Protein AF-A0A9W9I354-F1 (afdb_monomer_lite)

Structure (mmCIF, N/CA/C/O backbone):
data_AF-A0A9W9I354-F1
#
_entry.id   AF-A0A9W9I354-F1
#
loop_
_atom_site.group_PDB
_atom_site.id
_atom_site.type_symbol
_atom_site.label_atom_id
_atom_site.label_alt_id
_atom_site.label_comp_id
_atom_site.label_asym_id
_atom_site.label_entity_id
_atom_site.label_seq_id
_atom_site.pdbx_PDB_ins_code
_atom_site.Cartn_x
_atom_site.Cartn_y
_atom_site.Cartn_z
_atom_site.occupancy
_atom_site.B_iso_or_equiv
_atom_site.auth_seq_id
_atom_site.auth_comp_id
_atom_site.auth_asym_id
_atom_site.auth_atom_id
_atom_site.pdbx_PDB_model_num
ATOM 1 N N . MET A 1 1 ? 19.687 37.043 48.365 1.00 41.06 1 MET A N 1
ATOM 2 C CA . MET A 1 1 ? 19.890 37.343 46.931 1.00 41.06 1 MET A CA 1
ATOM 3 C C . MET A 1 1 ? 19.885 36.003 46.201 1.00 41.06 1 MET A C 1
ATOM 5 O O . MET A 1 1 ? 20.888 35.310 46.220 1.00 41.06 1 MET A O 1
ATOM 9 N N . GLN A 1 2 ? 18.696 35.417 46.012 1.00 51.78 2 GLN A N 1
ATOM 10 C CA . GLN A 1 2 ? 17.974 35.371 44.723 1.00 51.78 2 GLN A CA 1
ATOM 11 C C . GLN A 1 2 ? 18.882 34.855 43.601 1.00 51.78 2 GLN A C 1
ATOM 13 O O . GLN A 1 2 ? 19.690 35.597 43.062 1.00 51.78 2 GLN A O 1
ATOM 18 N N . LEU A 1 3 ? 18.997 33.530 43.527 1.00 43.78 3 LEU A N 1
ATOM 19 C CA . LEU A 1 3 ? 18.210 32.608 42.687 1.00 43.78 3 LEU A CA 1
ATOM 20 C C . LEU A 1 3 ? 18.754 32.556 41.257 1.00 43.78 3 LEU A C 1
ATOM 22 O O . LEU A 1 3 ? 18.517 33.442 40.443 1.00 43.78 3 LEU A O 1
ATOM 26 N N . SER A 1 4 ? 19.465 31.458 41.002 1.00 56.47 4 SER A N 1
ATOM 27 C CA . SER A 1 4 ? 19.978 30.962 39.731 1.00 56.47 4 SER A CA 1
ATOM 28 C C . SER A 1 4 ? 18.907 30.946 38.634 1.00 56.47 4 SER A C 1
ATOM 30 O O . SER A 1 4 ? 18.254 29.938 38.380 1.00 56.47 4 SER A O 1
ATOM 32 N N . LEU A 1 5 ? 18.734 32.078 37.963 1.00 57.66 5 LEU A N 1
ATOM 33 C CA . LEU A 1 5 ? 17.959 32.223 36.737 1.00 57.66 5 LEU A CA 1
ATOM 34 C C . LEU A 1 5 ? 18.895 31.996 35.553 1.00 57.66 5 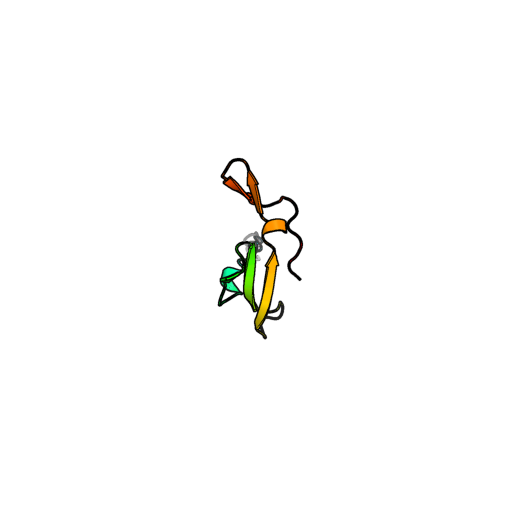LEU A C 1
ATOM 36 O O . LEU A 1 5 ? 19.394 32.961 34.998 1.00 57.66 5 LEU A O 1
ATOM 40 N N . LEU A 1 6 ? 19.187 30.737 35.213 1.00 56.84 6 LEU A N 1
ATOM 41 C CA . LEU A 1 6 ? 19.766 30.362 33.905 1.00 56.84 6 LEU A CA 1
ATOM 42 C C . LEU A 1 6 ? 19.702 28.845 33.623 1.00 56.84 6 LEU A C 1
ATOM 44 O O . LEU A 1 6 ? 20.455 28.329 32.810 1.00 56.84 6 LEU A O 1
ATOM 48 N N . LEU A 1 7 ? 18.781 28.118 34.269 1.00 55.66 7 LEU A N 1
ATOM 49 C CA . LEU A 1 7 ? 18.496 26.697 33.986 1.00 55.66 7 LEU A CA 1
ATOM 50 C C . LEU A 1 7 ? 17.223 26.500 33.146 1.00 55.66 7 LEU A C 1
ATOM 52 O O . LEU A 1 7 ? 16.637 25.423 33.133 1.00 55.66 7 LEU A O 1
ATOM 56 N N . LEU A 1 8 ? 16.790 27.542 32.435 1.00 52.94 8 LEU A N 1
ATOM 57 C CA . LEU A 1 8 ? 15.609 27.509 31.575 1.00 52.94 8 LEU A CA 1
ATOM 58 C C . LEU A 1 8 ? 15.966 27.807 30.112 1.00 52.94 8 LEU A C 1
ATOM 60 O O . LEU A 1 8 ? 15.273 28.550 29.432 1.00 52.94 8 LEU A O 1
ATOM 64 N N . SER A 1 9 ? 17.033 27.200 29.593 1.00 51.34 9 SER A N 1
ATOM 65 C CA . SER A 1 9 ? 17.127 26.867 28.166 1.00 51.34 9 SER A CA 1
ATOM 66 C C . SER A 1 9 ? 16.458 25.513 27.953 1.00 51.34 9 SER A C 1
ATOM 68 O O . SER A 1 9 ? 17.090 24.493 27.706 1.00 51.34 9 SER A O 1
ATOM 70 N N . ILE A 1 10 ? 15.144 25.538 28.181 1.00 59.03 10 ILE A N 1
ATOM 71 C CA . ILE A 1 10 ? 14.113 24.936 27.343 1.00 59.03 10 ILE A CA 1
ATOM 72 C C . ILE A 1 10 ? 14.693 23.834 26.449 1.00 59.03 10 ILE A C 1
ATOM 74 O O . ILE A 1 10 ? 15.068 24.054 25.298 1.00 59.03 10 ILE A O 1
ATOM 78 N N . LEU A 1 11 ? 14.733 22.628 27.015 1.00 55.88 11 LEU A N 1
ATOM 79 C CA . LEU A 1 11 ? 14.479 21.411 26.264 1.00 55.88 11 LEU A CA 1
ATOM 80 C C . LEU A 1 11 ? 13.181 21.652 25.485 1.00 55.88 11 LEU A C 1
ATOM 82 O O . LEU A 1 11 ? 12.089 21.491 26.021 1.00 55.88 11 LEU A O 1
ATOM 86 N N . LEU A 1 12 ? 13.302 22.117 24.245 1.00 55.38 12 LEU A N 1
ATOM 87 C CA . LEU A 1 12 ? 12.262 21.969 23.245 1.00 55.38 12 LEU A CA 1
ATOM 88 C C . LEU A 1 12 ? 12.479 20.582 22.630 1.00 55.38 12 LEU A C 1
ATOM 90 O O . LEU A 1 12 ? 13.283 20.460 21.705 1.00 55.38 12 LEU A O 1
ATOM 94 N N . PRO A 1 13 ? 11.772 19.521 23.060 1.00 50.66 13 PRO A N 1
ATOM 95 C CA . PRO A 1 13 ? 11.530 18.396 22.178 1.00 50.66 13 PRO A CA 1
ATOM 96 C C . PRO A 1 13 ? 10.472 18.845 21.159 1.00 50.66 13 PRO A C 1
ATOM 98 O O . PRO A 1 13 ? 9.348 18.362 21.147 1.00 50.66 13 PRO A O 1
ATOM 101 N N . SER A 1 14 ? 10.805 19.826 20.318 1.00 50.47 14 SER A N 1
ATOM 102 C CA . SER A 1 14 ? 10.001 20.194 19.152 1.00 50.47 14 SER A CA 1
ATOM 103 C C . SER A 1 14 ? 10.614 19.587 17.902 1.00 50.47 14 SER A C 1
ATOM 105 O O . SER A 1 14 ? 10.798 20.245 16.885 1.00 50.47 14 SER A O 1
ATOM 107 N N . THR A 1 15 ? 10.905 18.296 17.973 1.00 48.69 15 THR A N 1
ATOM 108 C CA . THR A 1 15 ? 10.623 17.443 16.832 1.00 48.69 15 THR A CA 1
ATOM 109 C C . THR A 1 15 ? 9.286 16.804 17.158 1.00 48.69 15 THR A C 1
ATOM 111 O O . THR A 1 15 ? 9.233 15.754 17.798 1.00 48.69 15 THR A O 1
ATOM 114 N N . LEU A 1 16 ? 8.200 17.485 16.762 1.00 44.94 16 LEU A N 1
ATOM 115 C CA . LEU A 1 16 ? 6.981 16.790 16.367 1.00 44.94 16 LEU A CA 1
ATOM 116 C C . LEU A 1 16 ? 7.464 15.553 15.622 1.00 44.94 16 LEU A C 1
ATOM 118 O O . LEU A 1 16 ? 8.183 15.686 14.626 1.00 44.94 16 LEU A O 1
ATOM 122 N N . ALA A 1 17 ? 7.167 14.374 16.159 1.00 41.31 17 ALA A N 1
ATOM 123 C CA . ALA A 1 17 ? 7.284 13.172 15.375 1.00 41.31 17 ALA A CA 1
ATOM 124 C C . ALA A 1 17 ? 6.562 13.496 14.070 1.00 41.31 17 ALA A C 1
ATOM 126 O O . ALA A 1 17 ? 5.368 13.797 14.078 1.00 41.31 17 ALA A O 1
ATOM 127 N N . ALA A 1 18 ? 7.302 13.534 12.965 1.00 42.53 18 ALA A N 1
ATOM 128 C CA . ALA A 1 18 ? 6.680 13.276 11.693 1.00 42.53 18 ALA A CA 1
ATOM 129 C C . ALA A 1 18 ? 6.004 11.926 11.919 1.00 42.53 18 ALA A C 1
ATOM 131 O O . ALA A 1 18 ? 6.701 10.911 12.020 1.00 42.53 18 ALA A O 1
ATOM 132 N N . SER A 1 19 ? 4.682 11.915 12.117 1.00 44.16 19 SER A N 1
ATOM 133 C CA . SER A 1 19 ? 3.932 10.705 11.860 1.00 44.16 19 SER A CA 1
ATOM 134 C C . SER A 1 19 ? 4.173 10.478 10.376 1.00 44.16 19 SER A C 1
ATOM 136 O O . SER A 1 19 ? 3.563 11.070 9.494 1.00 44.16 19 SER A O 1
ATOM 138 N N . GLN A 1 20 ? 5.215 9.708 10.072 1.00 48.69 20 GLN A N 1
ATOM 139 C CA . GLN A 1 20 ? 5.163 8.884 8.892 1.00 48.69 20 GLN A CA 1
ATOM 140 C C . GLN A 1 20 ? 3.898 8.080 9.124 1.00 48.69 20 GLN A C 1
ATOM 142 O O . GLN A 1 20 ? 3.905 7.203 9.983 1.00 48.69 20 GLN A O 1
ATOM 147 N N . ASP A 1 21 ? 2.810 8.495 8.481 1.00 58.16 21 ASP A N 1
ATOM 148 C CA . ASP A 1 21 ? 1.509 7.852 8.559 1.00 58.16 21 ASP A CA 1
ATOM 149 C C . ASP A 1 21 ? 1.690 6.425 8.047 1.00 58.16 21 ASP A C 1
ATOM 151 O O . ASP A 1 21 ? 1.607 6.114 6.857 1.00 58.16 21 ASP A O 1
ATOM 155 N N . ARG A 1 22 ? 2.079 5.547 8.964 1.00 72.38 22 ARG A N 1
ATOM 156 C CA . ARG A 1 22 ? 2.304 4.145 8.695 1.00 72.38 22 ARG A CA 1
ATOM 157 C C . ARG A 1 22 ? 0.930 3.532 8.710 1.00 72.38 22 ARG A C 1
ATOM 159 O O . ARG A 1 22 ? 0.423 3.167 9.761 1.00 72.38 22 ARG A O 1
ATOM 166 N N . PHE A 1 23 ? 0.335 3.401 7.529 1.00 79.44 23 PHE A N 1
ATOM 167 C CA . PHE A 1 23 ? -0.939 2.699 7.372 1.00 79.44 23 PHE A CA 1
ATOM 168 C C . PHE A 1 23 ? -0.904 1.307 8.034 1.00 79.44 23 PHE A C 1
ATOM 170 O O . PHE A 1 23 ? -1.924 0.805 8.472 1.00 79.44 23 PHE A O 1
ATOM 177 N N . THR A 1 24 ? 0.274 0.687 8.172 1.00 82.75 24 THR A N 1
ATOM 178 C CA . THR A 1 24 ? 0.462 -0.586 8.885 1.00 82.75 24 THR A CA 1
ATOM 179 C C . THR A 1 24 ? 0.165 -0.525 10.386 1.00 82.75 24 THR A C 1
ATOM 181 O O . THR A 1 24 ? -0.002 -1.567 11.003 1.00 82.75 24 THR A O 1
ATOM 184 N N . GLU A 1 25 ? 0.156 0.663 10.991 1.00 85.00 25 GLU A N 1
ATOM 185 C CA . GLU A 1 25 ? -0.151 0.871 12.413 1.00 85.00 25 GLU A CA 1
ATOM 186 C C . GLU A 1 25 ? -1.649 1.118 12.643 1.00 85.00 25 GLU A C 1
ATOM 188 O O . GLU A 1 25 ? -2.154 0.862 13.734 1.00 85.00 25 GLU A O 1
ATOM 193 N N . THR A 1 26 ? -2.369 1.585 11.618 1.00 86.00 26 THR A N 1
ATOM 194 C CA . THR A 1 26 ? -3.790 1.954 11.704 1.00 86.00 26 THR A CA 1
ATOM 195 C C . THR A 1 26 ? -4.712 1.067 10.871 1.00 86.00 26 THR A C 1
ATOM 197 O O . THR A 1 26 ? -5.927 1.159 11.025 1.00 86.00 26 THR A O 1
ATOM 200 N N . CYS A 1 27 ? -4.169 0.192 10.023 1.00 88.19 27 CYS A N 1
ATOM 201 C CA . CYS A 1 27 ? -4.926 -0.710 9.163 1.00 88.19 27 CYS A CA 1
ATOM 202 C C . CYS A 1 27 ? -4.586 -2.181 9.418 1.00 88.19 27 CYS A C 1
ATOM 204 O O . CYS A 1 27 ? -3.421 -2.560 9.516 1.00 88.19 27 CYS A O 1
ATOM 206 N N . ASP A 1 28 ? -5.617 -3.022 9.421 1.00 89.50 28 ASP A N 1
ATOM 207 C CA . ASP A 1 28 ? -5.525 -4.482 9.473 1.00 89.50 28 ASP A CA 1
ATOM 208 C C . ASP A 1 28 ? -6.118 -5.108 8.192 1.00 89.50 28 ASP A C 1
ATOM 210 O O . ASP A 1 28 ? -6.765 -4.434 7.382 1.00 89.50 28 ASP A O 1
ATOM 214 N N . ARG A 1 29 ? -5.899 -6.415 8.000 1.00 90.94 29 ARG A N 1
ATOM 215 C CA . ARG A 1 29 ? -6.464 -7.233 6.911 1.00 90.94 29 ARG A CA 1
ATOM 216 C C . ARG A 1 29 ? -6.185 -6.651 5.531 1.00 90.94 29 ARG A C 1
ATOM 218 O O . ARG A 1 29 ? -7.070 -6.592 4.677 1.00 90.94 29 ARG A O 1
ATOM 225 N N . THR A 1 30 ? -4.948 -6.214 5.324 1.00 91.44 30 THR A N 1
ATOM 226 C CA . THR A 1 30 ? -4.545 -5.644 4.046 1.00 91.44 30 THR A CA 1
ATOM 227 C C . THR A 1 30 ? -4.369 -6.730 2.992 1.00 91.44 30 THR A C 1
ATOM 229 O O . THR A 1 30 ? -3.745 -7.765 3.235 1.00 91.44 30 THR A O 1
ATOM 232 N N . ILE A 1 31 ? -4.949 -6.515 1.813 1.00 94.31 31 ILE A N 1
ATOM 233 C CA . ILE A 1 31 ? -4.910 -7.470 0.703 1.00 94.31 31 ILE A CA 1
ATOM 234 C C . ILE A 1 31 ? -4.706 -6.747 -0.626 1.00 94.31 31 ILE A C 1
ATOM 236 O O . ILE A 1 31 ? -5.189 -5.634 -0.835 1.00 94.31 31 ILE A O 1
ATOM 240 N N . LEU A 1 32 ? -4.016 -7.415 -1.550 1.00 94.75 32 LEU A N 1
ATOM 241 C CA . LEU A 1 32 ? -3.943 -6.990 -2.941 1.00 94.75 32 LEU A CA 1
ATOM 242 C C . LEU A 1 32 ? -5.039 -7.696 -3.743 1.00 94.75 32 LEU A C 1
ATOM 244 O O . LEU A 1 32 ? -5.069 -8.923 -3.842 1.00 94.75 32 LEU A O 1
ATOM 248 N N . VAL A 1 33 ? -5.921 -6.909 -4.343 1.00 94.50 33 VAL A N 1
ATOM 249 C CA . VAL A 1 33 ? -7.047 -7.360 -5.156 1.00 94.50 33 VAL A CA 1
ATOM 250 C C . VAL A 1 33 ? -6.771 -6.995 -6.614 1.00 94.50 33 VAL A C 1
ATOM 252 O O . VAL A 1 33 ? -6.298 -5.902 -6.926 1.00 94.50 33 VAL A O 1
ATOM 255 N N . ARG A 1 34 ? -7.033 -7.932 -7.536 1.00 92.44 34 ARG A N 1
ATOM 256 C CA . ARG A 1 34 ? -6.897 -7.726 -8.997 1.00 92.44 34 ARG A CA 1
ATOM 257 C C . ARG A 1 34 ? -5.515 -7.218 -9.451 1.00 92.44 34 ARG A C 1
ATOM 259 O O . ARG A 1 34 ? -5.399 -6.677 -10.540 1.00 92.44 34 ARG A O 1
ATOM 266 N N . ASN A 1 35 ? -4.467 -7.448 -8.657 1.00 92.38 35 ASN A N 1
ATOM 267 C CA . ASN A 1 35 ? -3.075 -7.030 -8.890 1.00 92.38 35 ASN A CA 1
ATOM 268 C C . ASN A 1 35 ? -2.788 -5.520 -8.803 1.00 92.38 35 ASN A C 1
ATOM 270 O O . ASN A 1 35 ? -1.649 -5.125 -9.037 1.00 92.38 35 ASN A O 1
ATOM 274 N N . TYR A 1 36 ? -3.767 -4.675 -8.476 1.00 92.44 36 TYR A N 1
ATOM 275 C CA . TYR A 1 36 ? -3.542 -3.226 -8.399 1.00 92.44 36 TYR A CA 1
ATOM 276 C C . TYR A 1 36 ? -4.423 -2.486 -7.387 1.00 92.44 36 TYR A C 1
ATOM 278 O O . TYR A 1 36 ? -4.105 -1.348 -7.059 1.00 92.44 36 TYR A O 1
ATOM 286 N N . ASP A 1 37 ? -5.484 -3.100 -6.864 1.00 93.12 37 ASP A N 1
ATOM 287 C CA . ASP A 1 37 ? -6.308 -2.486 -5.826 1.00 93.12 37 ASP A CA 1
ATOM 288 C C . ASP A 1 37 ? -5.810 -2.963 -4.457 1.00 93.12 37 ASP A C 1
ATOM 290 O O . ASP A 1 37 ? -5.915 -4.144 -4.126 1.00 93.12 37 ASP A O 1
ATOM 294 N N . PHE A 1 38 ? -5.266 -2.063 -3.644 1.00 92.38 38 PHE A N 1
ATOM 295 C CA . PHE A 1 38 ? -4.856 -2.366 -2.277 1.00 92.38 38 PHE A CA 1
ATOM 296 C C . PHE A 1 38 ? -5.997 -2.048 -1.316 1.00 92.38 38 PHE A C 1
ATOM 298 O O . PHE A 1 38 ? -6.432 -0.904 -1.235 1.00 92.38 38 PHE A O 1
ATOM 305 N N . TRP A 1 39 ? -6.507 -3.059 -0.621 1.00 93.75 39 TRP A N 1
ATOM 306 C CA . TRP A 1 39 ? -7.630 -2.932 0.308 1.00 93.75 39 TRP A CA 1
ATOM 307 C C . TRP A 1 39 ? -7.140 -3.124 1.736 1.00 93.75 39 TRP A C 1
ATOM 309 O O . TRP A 1 39 ? -6.199 -3.883 1.964 1.00 93.75 39 TRP A O 1
ATOM 319 N N . GLY A 1 40 ? -7.804 -2.488 2.694 1.00 92.50 40 GLY A N 1
ATOM 320 C CA . GLY A 1 40 ? -7.545 -2.685 4.115 1.00 92.50 40 GLY A CA 1
ATOM 321 C C . GLY A 1 40 ? -8.713 -2.226 4.976 1.00 92.50 40 GLY A C 1
ATOM 322 O O . GLY A 1 40 ? -9.575 -1.473 4.530 1.00 92.50 40 GLY A O 1
ATOM 323 N N . SER A 1 41 ? -8.739 -2.694 6.217 1.00 92.56 41 SER A N 1
ATOM 324 C CA . SER A 1 41 ? -9.646 -2.204 7.249 1.00 92.56 41 SER A CA 1
ATOM 325 C C . SER A 1 41 ? -8.876 -1.216 8.116 1.00 92.56 41 SER A C 1
ATOM 327 O O . SER A 1 41 ? -8.040 -1.640 8.908 1.00 92.56 41 SER A O 1
ATOM 329 N N . CYS A 1 42 ? -9.125 0.078 7.957 1.00 89.94 42 CYS A N 1
ATOM 330 C CA . CYS A 1 42 ? -8.344 1.153 8.562 1.00 89.94 42 CYS A CA 1
ATOM 331 C C . CYS A 1 42 ? -9.142 1.906 9.624 1.00 89.94 42 CYS A C 1
ATOM 333 O O . CYS A 1 42 ? -10.342 2.116 9.464 1.00 89.94 42 CYS A O 1
ATOM 335 N N . LEU A 1 43 ? -8.472 2.325 10.697 1.00 89.25 43 LEU A N 1
ATOM 336 C CA . LEU A 1 43 ? -9.034 3.249 11.675 1.00 89.25 43 LEU A CA 1
ATOM 337 C C . LEU A 1 43 ? -9.351 4.583 10.999 1.00 89.25 43 LEU A C 1
ATOM 339 O O . LEU A 1 43 ? -8.489 5.193 10.364 1.00 89.25 43 LEU A O 1
ATOM 343 N N . GLU A 1 44 ? -10.582 5.046 11.178 1.00 81.44 44 GLU A N 1
ATOM 344 C CA . GLU A 1 44 ? -10.979 6.399 10.814 1.00 81.44 44 GLU A CA 1
ATOM 345 C C . GLU A 1 44 ? -10.196 7.423 11.655 1.00 81.44 44 GLU A C 1
ATOM 347 O O . GLU A 1 44 ? -9.702 7.106 12.739 1.00 81.44 44 GLU A O 1
ATOM 352 N N . SER A 1 45 ? -10.066 8.661 11.171 1.00 70.12 45 S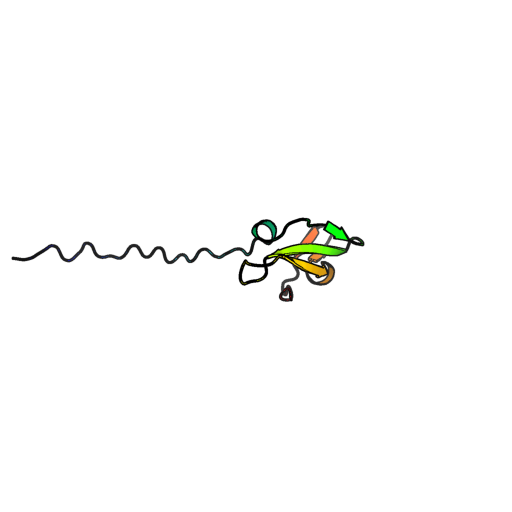ER A N 1
ATOM 353 C CA . SER A 1 45 ? -9.191 9.701 11.744 1.00 70.12 45 SER A CA 1
ATOM 354 C C . SER A 1 45 ? -9.443 10.015 13.228 1.00 70.12 45 SER A C 1
ATOM 356 O O . SER A 1 45 ? -8.580 10.585 13.891 1.00 70.12 45 SER A O 1
ATOM 358 N N . GLU A 1 46 ? -10.603 9.627 13.764 1.00 74.12 46 GLU A N 1
ATOM 359 C CA . GLU A 1 46 ? -10.971 9.783 15.176 1.00 74.12 46 GLU A CA 1
ATOM 360 C C . GLU A 1 46 ? -10.713 8.532 16.041 1.00 74.12 46 GLU A C 1
ATOM 362 O O . GLU A 1 46 ? -11.033 8.524 17.231 1.00 74.12 46 GLU A O 1
ATOM 367 N N . GLY A 1 47 ? -10.133 7.472 15.467 1.00 66.12 47 GLY A N 1
ATOM 368 C CA . GLY A 1 47 ? -9.627 6.290 16.170 1.00 66.12 47 GLY A CA 1
ATOM 369 C C . GLY A 1 47 ? -10.688 5.370 16.778 1.00 66.12 47 GLY A C 1
ATOM 370 O O . GLY A 1 47 ? -10.349 4.529 17.609 1.00 66.12 47 GLY A O 1
ATOM 371 N N . LYS A 1 48 ? -11.965 5.532 16.416 1.00 74.31 48 LYS A N 1
ATOM 372 C CA . LYS A 1 48 ? -13.077 4.804 17.054 1.00 74.31 48 LYS A CA 1
ATOM 373 C C . LYS A 1 48 ? -13.650 3.676 16.212 1.00 74.31 48 LYS A C 1
ATOM 375 O O . LYS A 1 48 ? -14.147 2.708 16.780 1.00 74.31 48 LYS A O 1
ATOM 380 N N . GLU A 1 49 ? -13.565 3.779 14.893 1.00 83.38 49 GLU A N 1
ATOM 381 C CA . GLU A 1 49 ? -14.184 2.817 13.988 1.00 83.38 49 GLU A CA 1
ATOM 382 C C . GLU A 1 49 ? -13.219 2.400 12.887 1.00 83.38 49 GLU A C 1
ATOM 384 O O . GLU A 1 49 ? -12.408 3.190 12.407 1.00 83.38 49 GLU A O 1
ATOM 389 N N . PHE A 1 50 ? -13.305 1.123 12.519 1.00 86.38 50 PHE A N 1
ATOM 390 C CA . PHE A 1 50 ? -12.602 0.578 11.372 1.00 86.38 50 PHE A CA 1
ATOM 391 C C . PHE A 1 50 ? -13.510 0.654 10.149 1.00 86.38 50 PHE A C 1
ATOM 393 O O . PHE A 1 50 ? -14.628 0.137 10.174 1.00 86.38 50 PHE A O 1
ATOM 400 N N . GLN A 1 51 ? -13.005 1.229 9.065 1.00 88.75 51 GLN A N 1
ATOM 401 C CA . GLN A 1 51 ? -13.678 1.260 7.77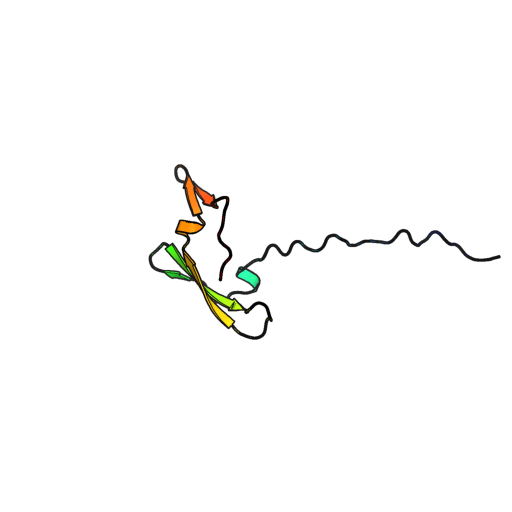5 1.00 88.75 51 GLN A CA 1
ATOM 402 C C . GLN A 1 51 ? -12.863 0.532 6.712 1.00 88.75 51 GLN A C 1
ATOM 404 O O . GLN A 1 51 ? -11.636 0.462 6.768 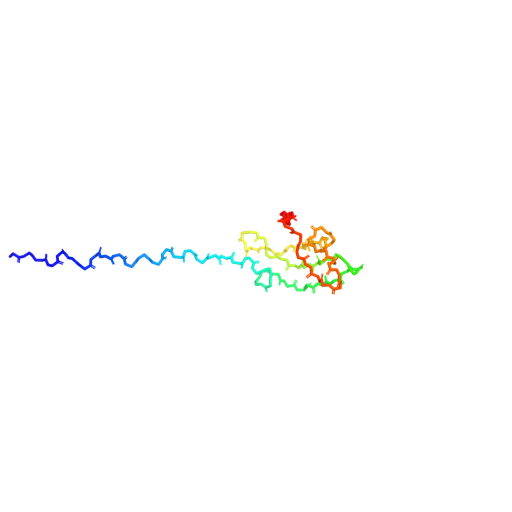1.00 88.75 51 GLN A O 1
ATOM 409 N N . THR A 1 52 ? -13.560 -0.034 5.727 1.00 89.69 52 THR A N 1
ATOM 410 C CA . THR A 1 52 ? -12.886 -0.599 4.557 1.00 89.69 52 THR A CA 1
ATOM 411 C C . THR A 1 52 ? -12.428 0.540 3.658 1.00 89.69 52 THR A C 1
ATOM 413 O O . THR A 1 52 ? -13.252 1.257 3.094 1.00 89.69 52 THR A O 1
ATOM 416 N N . SER A 1 53 ? -11.118 0.671 3.500 1.00 89.50 53 SER A N 1
ATOM 417 C CA . SER A 1 53 ? -10.474 1.648 2.629 1.00 89.50 53 SER A CA 1
ATOM 418 C C . SER A 1 53 ? -9.790 0.936 1.467 1.00 89.50 53 SER A C 1
ATOM 420 O O . SER A 1 53 ? -9.378 -0.225 1.576 1.00 89.50 53 SER A O 1
ATOM 422 N N . TYR A 1 54 ? -9.654 1.633 0.342 1.00 89.44 54 TYR A N 1
ATOM 423 C CA . TYR A 1 54 ? -8.984 1.103 -0.839 1.00 89.44 54 TYR A CA 1
ATOM 424 C C . TYR A 1 54 ? -8.071 2.149 -1.483 1.00 89.44 54 TYR A C 1
ATOM 426 O O . TYR A 1 54 ? -8.320 3.351 -1.417 1.00 89.44 54 TYR A O 1
ATOM 434 N N . LEU A 1 55 ? -7.018 1.669 -2.137 1.00 89.00 55 LEU A N 1
ATOM 435 C CA . LEU A 1 55 ? -6.038 2.467 -2.859 1.00 89.00 55 LEU A CA 1
ATOM 436 C C . LEU A 1 55 ? -5.743 1.815 -4.214 1.00 89.00 55 LEU A C 1
ATOM 438 O O . LEU A 1 55 ? -5.255 0.689 -4.272 1.00 89.00 55 LEU A O 1
ATOM 442 N N . ASP A 1 56 ? -6.004 2.527 -5.311 1.00 91.88 56 ASP A N 1
ATOM 443 C CA . ASP A 1 56 ? -5.586 2.093 -6.651 1.00 91.88 56 ASP A CA 1
ATOM 444 C C . ASP A 1 56 ? -4.087 2.373 -6.830 1.00 91.88 56 ASP A C 1
ATOM 446 O O . ASP A 1 56 ? -3.675 3.513 -7.069 1.00 91.88 56 ASP A O 1
ATOM 450 N N . LEU A 1 57 ? -3.260 1.329 -6.734 1.00 91.81 57 LEU A N 1
ATOM 451 C CA . LEU A 1 57 ? -1.801 1.437 -6.788 1.00 91.81 57 LEU A CA 1
ATOM 452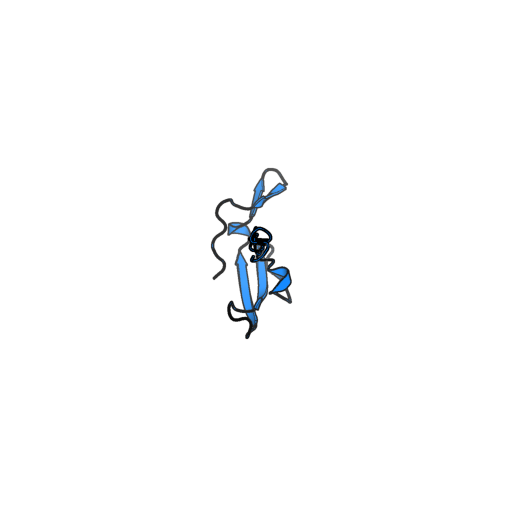 C C . LEU A 1 57 ? -1.295 1.996 -8.120 1.00 91.81 57 LEU A C 1
ATOM 454 O O . LEU A 1 57 ? -0.205 2.564 -8.148 1.00 91.81 57 LEU A O 1
ATOM 458 N N . ARG A 1 58 ? -2.076 1.931 -9.208 1.00 91.38 58 ARG A N 1
ATOM 459 C CA . ARG A 1 58 ? -1.692 2.531 -10.504 1.00 91.38 58 ARG A CA 1
ATOM 460 C C . ARG A 1 58 ? -1.639 4.055 -10.446 1.00 91.38 58 ARG A C 1
ATOM 462 O O . ARG A 1 58 ? -1.005 4.673 -11.296 1.00 91.38 58 ARG A O 1
ATOM 469 N N . ARG A 1 59 ? -2.306 4.660 -9.458 1.00 90.75 59 ARG A N 1
ATOM 470 C CA . ARG A 1 59 ? -2.275 6.106 -9.197 1.00 90.75 59 ARG A CA 1
ATOM 471 C C . ARG A 1 59 ? -1.142 6.517 -8.264 1.00 90.75 59 ARG A C 1
ATOM 473 O O . ARG A 1 59 ? -0.914 7.708 -8.089 1.00 90.75 59 ARG A O 1
ATOM 480 N N . CYS A 1 60 ? -0.450 5.554 -7.658 1.00 89.81 60 CYS A N 1
ATOM 481 C CA . CYS A 1 60 ? 0.544 5.810 -6.617 1.00 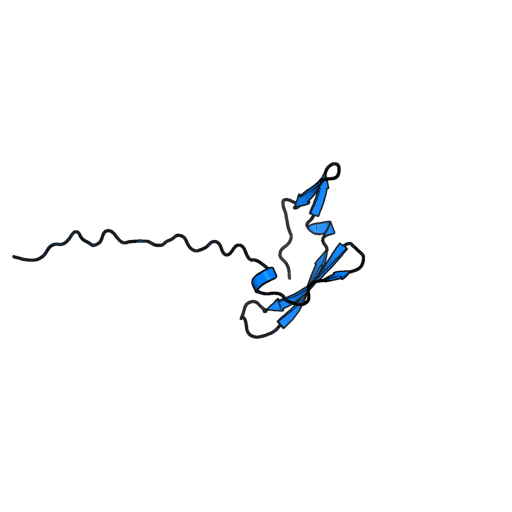89.81 60 CYS A CA 1
ATOM 482 C C . CYS A 1 60 ? 1.925 5.252 -6.946 1.00 89.81 60 CYS A C 1
ATOM 484 O O . CYS A 1 60 ? 2.906 5.734 -6.392 1.00 89.81 60 CYS A O 1
ATOM 486 N N . ILE A 1 61 ? 2.017 4.234 -7.800 1.00 92.12 61 ILE A N 1
ATOM 487 C CA . ILE A 1 61 ? 3.250 3.512 -8.100 1.00 92.12 61 ILE A CA 1
ATOM 488 C C . ILE A 1 61 ? 3.368 3.353 -9.614 1.00 92.12 61 ILE A C 1
ATOM 490 O O . ILE A 1 61 ? 2.421 2.963 -10.295 1.00 92.12 61 ILE A O 1
ATOM 494 N N . VAL A 1 62 ? 4.560 3.622 -10.132 1.00 93.44 62 VAL A N 1
ATOM 495 C CA . VAL A 1 62 ? 4.931 3.421 -11.530 1.00 93.44 62 VAL A CA 1
ATOM 496 C C . VAL A 1 62 ? 6.074 2.415 -11.627 1.00 93.44 62 VAL A C 1
ATOM 498 O O . VAL A 1 62 ? 6.910 2.308 -10.730 1.00 93.44 62 VAL A O 1
ATOM 501 N N . ASN A 1 63 ? 6.108 1.666 -12.725 1.00 94.31 63 ASN A N 1
ATOM 502 C CA . ASN A 1 63 ? 7.260 0.855 -13.090 1.00 94.31 63 ASN A CA 1
ATOM 503 C C . ASN A 1 63 ? 8.243 1.718 -13.895 1.00 94.31 63 ASN A C 1
ATOM 505 O O . ASN A 1 63 ? 7.949 2.098 -15.027 1.00 94.31 63 ASN A O 1
ATOM 509 N N . ASP A 1 64 ? 9.400 2.007 -13.311 1.00 95.00 64 ASP A N 1
ATOM 510 C CA . ASP A 1 64 ? 10.532 2.646 -13.971 1.00 95.00 64 ASP A CA 1
ATOM 511 C C . ASP A 1 64 ? 11.617 1.593 -14.227 1.00 95.00 64 ASP A C 1
ATOM 513 O O . ASP A 1 64 ? 12.396 1.247 -13.338 1.00 95.00 64 ASP A O 1
ATOM 517 N N . ASN A 1 65 ? 11.637 1.053 -15.448 1.00 95.25 65 ASN A N 1
ATOM 518 C CA . ASN A 1 65 ? 12.657 0.108 -15.917 1.00 95.25 65 ASN A CA 1
ATOM 519 C C . ASN A 1 65 ? 12.831 -1.146 -15.032 1.00 95.25 65 ASN A C 1
ATOM 521 O O . ASN A 1 65 ? 13.946 -1.589 -14.762 1.00 95.25 65 ASN A O 1
ATOM 525 N N . GLY A 1 66 ? 11.722 -1.737 -14.581 1.00 96.12 66 GLY A N 1
ATOM 526 C CA . GLY A 1 66 ? 11.710 -2.923 -13.717 1.00 96.12 66 GLY A CA 1
ATOM 527 C C . GLY A 1 66 ? 11.760 -2.602 -12.222 1.00 96.12 66 GLY A C 1
ATOM 528 O O . GLY A 1 66 ? 11.730 -3.521 -11.404 1.00 96.12 66 GLY A O 1
ATOM 529 N N . VAL A 1 67 ? 11.805 -1.319 -11.855 1.00 96.50 67 VAL A N 1
ATOM 530 C CA . VAL A 1 67 ? 11.811 -0.850 -10.467 1.00 96.50 67 VAL A CA 1
ATOM 531 C C . VAL A 1 67 ? 10.499 -0.135 -10.162 1.00 96.50 67 VAL A C 1
ATOM 533 O O . VAL A 1 67 ? 10.106 0.796 -10.860 1.00 96.50 67 VAL A O 1
ATOM 536 N N . LEU A 1 68 ? 9.819 -0.544 -9.091 1.00 93.56 68 LEU A N 1
ATOM 537 C CA . LEU A 1 68 ? 8.633 0.160 -8.607 1.00 93.56 68 LEU A CA 1
ATOM 538 C C . LEU A 1 68 ? 9.045 1.463 -7.916 1.00 93.56 68 LEU A C 1
ATOM 540 O O . LEU A 1 68 ? 9.855 1.451 -6.986 1.00 93.56 68 LEU A O 1
ATOM 544 N N . ARG A 1 69 ? 8.471 2.584 -8.354 1.00 93.62 69 ARG A N 1
ATOM 545 C CA . ARG A 1 69 ? 8.695 3.912 -7.773 1.00 93.62 69 ARG A CA 1
ATOM 546 C C . ARG A 1 69 ? 7.372 4.579 -7.405 1.00 93.62 69 ARG A C 1
ATOM 548 O O . ARG A 1 69 ? 6.419 4.455 -8.172 1.00 93.62 69 ARG A O 1
ATOM 555 N N . PRO A 1 70 ? 7.300 5.319 -6.288 1.00 89.31 70 PRO A N 1
ATOM 556 C CA . PRO A 1 70 ? 6.153 6.169 -6.004 1.00 89.31 70 PRO A CA 1
ATOM 557 C C . PRO A 1 70 ? 5.976 7.249 -7.081 1.00 89.31 70 PRO A C 1
ATOM 559 O O . PRO A 1 70 ? 6.957 7.802 -7.582 1.00 89.31 70 PRO A O 1
ATOM 562 N N . LEU A 1 71 ? 4.729 7.578 -7.403 1.00 84.81 71 LEU A N 1
ATOM 563 C CA . LEU A 1 71 ? 4.383 8.787 -8.142 1.00 84.81 71 LEU A CA 1
ATOM 564 C C . LEU A 1 71 ? 4.526 9.990 -7.199 1.00 84.81 71 LEU A C 1
ATOM 566 O O . LEU A 1 71 ? 4.084 9.944 -6.055 1.00 84.81 71 LEU A O 1
ATOM 570 N N . VAL A 1 72 ? 5.167 11.061 -7.674 1.00 68.50 72 VAL A N 1
ATOM 571 C CA . VAL A 1 72 ? 5.516 12.254 -6.870 1.00 68.50 72 VAL A CA 1
ATOM 572 C C . VAL A 1 72 ? 4.271 12.991 -6.344 1.00 68.50 72 VAL A C 1
ATOM 574 O O . VAL A 1 72 ? 4.343 13.684 -5.334 1.00 68.50 72 VAL A O 1
ATOM 577 N N . GLU A 1 73 ? 3.112 12.773 -6.968 1.00 61.84 73 GLU A N 1
ATOM 578 C CA . GLU A 1 73 ? 1.803 13.248 -6.517 1.00 61.84 73 GLU A CA 1
ATOM 579 C C . GLU A 1 73 ? 0.918 12.055 -6.141 1.00 61.84 73 GLU A C 1
ATOM 581 O O . GLU A 1 73 ? 0.076 11.606 -6.917 1.00 61.84 73 GLU A O 1
ATOM 586 N N . THR A 1 74 ? 1.107 11.493 -4.949 1.00 55.81 74 THR A N 1
ATOM 587 C CA . THR A 1 74 ? 0.138 10.531 -4.412 1.00 55.81 74 THR A CA 1
ATOM 588 C C . THR A 1 74 ? -1.144 11.271 -4.017 1.00 55.81 74 THR A C 1
ATOM 590 O O . THR A 1 74 ? -1.080 12.153 -3.153 1.00 55.81 74 THR A O 1
ATOM 593 N N . PRO A 1 75 ? -2.311 10.946 -4.607 1.00 55.12 75 PRO A N 1
ATOM 594 C CA . PRO A 1 75 ? -3.576 11.531 -4.178 1.00 55.12 75 PRO A CA 1
ATOM 595 C C . PRO A 1 75 ? -3.843 11.185 -2.709 1.00 55.12 75 PRO A C 1
ATOM 597 O O . PRO A 1 75 ? -3.484 10.103 -2.241 1.00 55.12 75 PRO A O 1
ATOM 600 N N . ARG A 1 76 ? -4.476 12.110 -1.976 1.00 55.91 76 ARG A N 1
ATOM 601 C CA . ARG A 1 76 ? -4.924 11.837 -0.605 1.00 55.91 76 ARG A CA 1
ATOM 602 C C . ARG A 1 76 ? -5.922 10.681 -0.633 1.00 55.91 76 ARG A C 1
ATOM 604 O O . ARG A 1 76 ? -6.856 10.702 -1.431 1.00 55.91 76 ARG A O 1
ATOM 611 N N . VAL A 1 77 ? -5.692 9.691 0.227 1.00 53.91 77 VAL A N 1
ATOM 612 C CA . VAL A 1 77 ? -6.625 8.588 0.472 1.00 53.91 77 VAL A CA 1
ATOM 613 C C . VAL A 1 77 ? -7.889 9.200 1.079 1.00 53.91 77 VAL A C 1
ATOM 615 O O . VAL A 1 77 ? -7.799 9.879 2.100 1.00 53.91 77 VAL A O 1
ATOM 618 N N . THR A 1 78 ? -9.022 9.049 0.397 1.00 48.59 78 THR A N 1
ATOM 619 C CA . THR A 1 78 ? -10.360 9.421 0.889 1.00 48.59 78 THR A CA 1
ATOM 620 C C . THR A 1 78 ? -11.034 8.228 1.524 1.00 48.59 78 THR A C 1
ATOM 622 O O . THR A 1 78 ? -10.934 7.144 0.901 1.00 48.59 78 THR A O 1
#

Sequence (78 aa):
MQLSLLLLSILLPSTLAASQDRFTETCDRTILVRNYDFWGSCLESEGKEFQTSYLDLRRCIVNDNGVLRPLVETPRVT

Foldseek 3Di:
DDDDPPPPPDPPPPPPPPCPVPQVVFWDPWDDDPNFKIWTFGQDPVRDGTDIFIDRNVQFWDDDPNDIDGDPDRDDGD

pLDDT: mean 75.63, std 18.64, range [41.06, 96.5]

Organism: NCBI:txid69766

Radius of gyration: 21.22 Å; chains: 1; bounding box: 34×45×63 Å

Secondary structure (DSSP, 8-state):
----------------------HHHHEEEEEEETTTEEEEEEE-TTSS-EEEEEEEGGGTEEEETTEEEE-SSPPPP-

InterPro domains:
  IPR011058 Cyanovirin-N [PF08881] (23-69)
  IPR036673 Cyanovirin-N superfamily [G3DSA:2.30.60.10] (13-74)
  IPR036673 Cyanovirin-N superfamily [SSF51322] (22-68)